Protein AF-A0A5X8YU91-F1 (afdb_monomer_lite)

Secondary structure (DSSP, 8-state):
-------S-----SEEE-TTS-EEEEEEEEEES-EEEEEGGGSTTTTTTT--TTSEEEEE--HHHHHHHGGGGTT-EEESS----BTTB--GGGEEEEE-S--EE-SSEEEEEEEE--HHHHHHHHTTS----B-----PPP----B-TTS-B-

Structure (mmCIF, N/CA/C/O backbone):
data_AF-A0A5X8YU91-F1
#
_entry.id   AF-A0A5X8YU91-F1
#
loop_
_atom_site.group_PDB
_atom_site.id
_atom_site.type_symbol
_atom_site.label_atom_id
_atom_site.label_alt_id
_atom_site.label_comp_id
_atom_site.label_asym_id
_atom_site.label_entity_id
_atom_site.label_seq_id
_atom_site.pdbx_PDB_ins_code
_atom_site.Cartn_x
_atom_site.Cartn_y
_atom_site.Cartn_z
_atom_site.occupancy
_atom_site.B_iso_or_equiv
_atom_site.auth_seq_id
_atom_site.auth_comp_id
_atom_site.auth_asym_id
_atom_site.auth_atom_id
_atom_site.pdbx_PDB_model_num
ATOM 1 N N . MET A 1 1 ? 45.567 -18.772 -15.855 1.00 42.72 1 MET A N 1
ATOM 2 C CA . MET A 1 1 ? 44.487 -19.049 -14.890 1.00 42.72 1 MET A CA 1
ATOM 3 C C . MET A 1 1 ? 44.426 -17.850 -13.964 1.00 42.72 1 MET A C 1
ATOM 5 O O . MET A 1 1 ? 45.326 -17.689 -13.155 1.00 42.72 1 MET A O 1
ATOM 9 N N . ILE A 1 2 ? 43.475 -16.944 -14.185 1.00 37.84 2 ILE A N 1
ATOM 10 C CA . ILE A 1 2 ? 43.234 -15.820 -13.277 1.00 37.84 2 ILE A CA 1
ATOM 11 C C . ILE A 1 2 ? 41.964 -16.198 -12.533 1.00 37.84 2 ILE A C 1
ATOM 13 O O . ILE A 1 2 ? 40.898 -16.294 -13.135 1.00 37.84 2 ILE A O 1
ATOM 17 N N . ILE A 1 3 ? 42.122 -16.539 -11.260 1.00 48.53 3 ILE A N 1
ATOM 18 C CA . ILE A 1 3 ? 41.004 -16.737 -10.350 1.00 48.53 3 ILE A CA 1
ATOM 19 C C . ILE A 1 3 ? 40.542 -15.329 -9.991 1.00 48.53 3 ILE A C 1
ATOM 21 O O . ILE A 1 3 ? 41.251 -14.602 -9.302 1.00 48.53 3 ILE A O 1
ATOM 25 N N . THR A 1 4 ? 39.394 -14.920 -10.522 1.00 53.62 4 THR A N 1
ATOM 26 C CA . THR A 1 4 ? 38.695 -13.738 -10.024 1.00 53.62 4 THR A CA 1
ATOM 27 C C . THR A 1 4 ? 38.096 -14.119 -8.677 1.00 53.62 4 THR A C 1
ATOM 29 O O . THR A 1 4 ? 37.183 -14.940 -8.612 1.00 53.62 4 THR A O 1
ATOM 32 N N . GLU A 1 5 ? 38.640 -13.565 -7.598 1.00 49.84 5 GLU A N 1
ATOM 33 C CA . GLU A 1 5 ? 38.029 -13.647 -6.274 1.00 49.84 5 GLU A CA 1
ATOM 34 C C . GLU A 1 5 ? 36.692 -12.886 -6.304 1.00 49.84 5 GLU A C 1
ATOM 36 O O . GLU A 1 5 ? 36.650 -11.659 -6.252 1.00 49.84 5 GLU A O 1
ATOM 41 N N . MET A 1 6 ? 35.586 -13.619 -6.448 1.00 51.50 6 MET A N 1
ATOM 42 C CA . MET A 1 6 ? 34.229 -13.108 -6.253 1.00 51.50 6 MET A CA 1
ATOM 43 C C . MET A 1 6 ? 33.908 -13.132 -4.759 1.00 51.50 6 MET A C 1
ATOM 45 O O . MET A 1 6 ? 33.548 -14.174 -4.209 1.00 51.50 6 MET A O 1
ATOM 49 N N . LEU A 1 7 ? 34.031 -11.982 -4.104 1.00 51.62 7 LEU A N 1
ATOM 50 C CA . LEU A 1 7 ? 33.567 -11.778 -2.737 1.00 51.62 7 LEU A CA 1
ATOM 51 C C . LEU A 1 7 ? 32.340 -10.849 -2.732 1.00 51.62 7 LEU A C 1
ATOM 53 O O . LEU A 1 7 ? 32.419 -9.728 -3.219 1.00 51.62 7 LEU A O 1
ATOM 57 N N . ALA A 1 8 ? 31.271 -11.350 -2.095 1.00 39.78 8 ALA A N 1
ATOM 58 C CA . ALA A 1 8 ? 30.077 -10.675 -1.550 1.00 39.78 8 ALA A CA 1
ATOM 59 C C . ALA A 1 8 ? 28.790 -10.534 -2.414 1.00 39.78 8 ALA A C 1
ATOM 61 O O . ALA A 1 8 ? 28.603 -9.579 -3.146 1.00 39.78 8 ALA A O 1
ATOM 62 N N . PHE A 1 9 ? 27.862 -11.485 -2.210 1.00 47.50 9 PHE A N 1
ATOM 63 C CA . PHE A 1 9 ? 26.425 -11.317 -1.887 1.00 47.50 9 PHE A CA 1
ATOM 64 C C . PHE A 1 9 ? 25.562 -10.216 -2.548 1.00 47.50 9 PHE A C 1
ATOM 66 O O . PHE A 1 9 ? 24.821 -9.520 -1.851 1.00 47.50 9 PHE A O 1
ATOM 73 N N . ASP A 1 10 ? 25.484 -10.156 -3.874 1.00 44.91 10 ASP A N 1
ATOM 74 C CA . ASP A 1 10 ? 24.385 -9.416 -4.502 1.00 44.91 10 ASP A CA 1
ATOM 75 C C . ASP A 1 10 ? 23.119 -10.282 -4.519 1.00 44.91 10 ASP A C 1
ATOM 77 O O . ASP A 1 10 ? 22.990 -11.238 -5.290 1.00 44.91 10 ASP A O 1
ATOM 81 N N . ARG A 1 11 ? 22.140 -9.945 -3.668 1.00 52.06 11 ARG A N 1
ATOM 82 C CA . ARG A 1 11 ? 20.743 -10.304 -3.941 1.00 52.06 11 ARG A CA 1
ATOM 83 C C . ARG A 1 11 ? 20.448 -9.738 -5.325 1.00 52.06 11 ARG A C 1
ATOM 85 O O . ARG A 1 11 ? 20.372 -8.520 -5.461 1.00 52.06 11 ARG A O 1
ATOM 92 N N . ALA A 1 12 ? 20.324 -10.605 -6.332 1.00 64.12 12 ALA A N 1
ATOM 93 C CA . ALA A 1 12 ? 19.951 -10.191 -7.677 1.00 64.12 12 ALA A CA 1
ATOM 94 C C . ALA A 1 12 ? 18.773 -9.214 -7.571 1.00 64.12 12 ALA A C 1
ATOM 96 O O . ALA A 1 12 ? 17.767 -9.517 -6.918 1.00 64.12 12 ALA A O 1
ATOM 97 N N . SER A 1 13 ? 18.953 -8.007 -8.112 1.00 78.31 13 SER A N 1
ATOM 98 C CA . SER A 1 13 ? 17.917 -6.983 -8.065 1.00 78.31 13 SER A CA 1
ATOM 99 C C . SER A 1 13 ? 16.647 -7.564 -8.676 1.00 78.31 13 SER A C 1
ATOM 101 O O . SER A 1 13 ? 16.658 -8.041 -9.806 1.00 78.31 13 SER A O 1
ATOM 103 N N . VAL A 1 14 ? 15.538 -7.490 -7.944 1.00 91.38 14 VAL A N 1
ATOM 104 C CA . VAL A 1 14 ? 14.206 -7.863 -8.450 1.00 91.38 14 VAL A CA 1
ATOM 105 C C . VAL A 1 14 ? 13.634 -6.794 -9.395 1.00 91.38 14 VAL A C 1
ATOM 107 O O . VAL A 1 14 ? 12.440 -6.791 -9.690 1.00 91.38 14 VAL A O 1
ATOM 110 N N . ARG A 1 15 ? 14.471 -5.837 -9.821 1.00 94.31 15 ARG A N 1
ATOM 111 C CA . ARG A 1 15 ? 14.122 -4.704 -10.677 1.00 94.31 15 ARG A CA 1
ATOM 112 C C . ARG A 1 15 ? 14.776 -4.864 -12.048 1.00 94.31 15 ARG A C 1
ATOM 114 O O . ARG A 1 15 ? 15.973 -5.128 -12.127 1.00 94.31 15 ARG A O 1
ATOM 121 N N . HIS A 1 16 ? 14.014 -4.653 -13.114 1.00 95.00 16 HIS A N 1
ATOM 122 C CA . HIS A 1 16 ? 14.513 -4.629 -14.491 1.00 95.00 16 HIS A CA 1
ATOM 123 C C . HIS A 1 16 ? 13.724 -3.628 -15.338 1.00 95.00 16 HIS A C 1
ATOM 125 O O . HIS A 1 16 ? 12.618 -3.250 -14.972 1.00 95.00 16 HIS A O 1
ATOM 131 N N . PHE A 1 17 ? 14.260 -3.213 -16.482 1.00 96.88 17 PHE A N 1
ATOM 132 C CA . PHE A 1 17 ? 13.528 -2.375 -17.432 1.00 96.88 17 PHE A CA 1
ATOM 133 C C . PHE A 1 17 ? 12.870 -3.224 -18.519 1.00 96.88 17 PHE A C 1
ATOM 135 O O . PHE A 1 17 ? 13.482 -4.161 -19.039 1.00 96.88 17 PHE A O 1
ATOM 142 N N . ASP A 1 18 ? 11.631 -2.894 -18.882 1.00 96.12 18 ASP A N 1
ATOM 143 C CA . ASP A 1 18 ? 10.995 -3.477 -20.062 1.00 96.12 18 ASP A CA 1
ATOM 144 C C . ASP A 1 18 ? 11.532 -2.859 -21.370 1.00 96.12 18 ASP A C 1
ATOM 146 O O . ASP A 1 18 ? 12.347 -1.934 -21.376 1.00 96.12 18 ASP A O 1
ATOM 150 N N . LYS A 1 19 ? 11.064 -3.366 -22.519 1.00 96.56 19 LYS A N 1
ATOM 151 C CA . LYS A 1 19 ? 11.538 -2.935 -23.849 1.00 96.56 19 LYS A CA 1
ATOM 152 C C . LYS A 1 19 ? 11.272 -1.459 -24.172 1.00 96.56 19 LYS A C 1
ATOM 154 O O . LYS A 1 19 ? 11.804 -0.970 -25.165 1.00 96.56 19 LYS A O 1
ATOM 159 N N . VAL A 1 20 ? 10.432 -0.776 -23.395 1.00 95.19 20 VAL A N 1
ATOM 160 C CA . VAL A 1 20 ? 10.083 0.638 -23.589 1.00 95.19 20 VAL A CA 1
ATOM 161 C C . VAL A 1 20 ? 10.549 1.517 -22.424 1.00 95.19 20 VAL A C 1
ATOM 163 O O . VAL A 1 20 ? 10.165 2.681 -22.356 1.00 95.19 20 VAL A O 1
ATOM 166 N N . GLY A 1 21 ? 11.402 0.988 -21.539 1.00 95.44 21 GLY A N 1
ATOM 167 C CA . GLY A 1 21 ? 12.065 1.751 -20.482 1.00 95.44 21 GLY A CA 1
ATOM 168 C C . GLY A 1 21 ? 11.251 1.926 -19.201 1.00 95.44 21 GLY A C 1
ATOM 169 O O . GLY A 1 21 ? 11.617 2.751 -18.371 1.00 95.44 21 GLY A O 1
ATOM 170 N N . ARG A 1 22 ? 10.167 1.166 -18.997 1.00 97.56 22 ARG A N 1
ATOM 171 C CA . ARG A 1 22 ? 9.443 1.181 -17.714 1.00 97.56 22 ARG A CA 1
ATOM 172 C C . ARG A 1 22 ? 10.152 0.274 -16.723 1.00 97.56 22 ARG A C 1
ATOM 174 O O . ARG A 1 22 ? 10.554 -0.834 -17.082 1.00 97.56 22 ARG A O 1
ATOM 181 N N . LEU A 1 23 ? 10.258 0.717 -15.476 1.00 97.50 23 LEU A N 1
ATOM 182 C CA . LEU A 1 23 ? 10.836 -0.089 -14.409 1.00 97.50 23 LEU A CA 1
ATOM 183 C C . LEU A 1 23 ? 9.816 -1.135 -13.954 1.00 97.50 23 LEU A C 1
ATOM 185 O O . LEU A 1 23 ? 8.710 -0.807 -13.533 1.00 97.50 23 LEU A O 1
ATOM 189 N N . GLN A 1 24 ? 10.203 -2.396 -14.026 1.00 97.62 24 GLN A N 1
ATOM 190 C CA . GLN A 1 24 ? 9.460 -3.549 -13.552 1.00 97.62 24 GLN A CA 1
ATOM 191 C C . GLN A 1 24 ? 10.088 -4.035 -12.254 1.00 97.62 24 GLN A C 1
ATOM 193 O O . GLN A 1 24 ? 11.286 -4.306 -12.201 1.00 97.62 24 GLN A O 1
ATOM 198 N N . ILE A 1 25 ? 9.278 -4.148 -11.209 1.00 95.75 25 ILE A N 1
ATOM 199 C CA . ILE A 1 25 ? 9.673 -4.643 -9.894 1.00 95.75 25 ILE A CA 1
ATOM 200 C C . ILE A 1 25 ? 8.884 -5.926 -9.660 1.00 95.75 25 ILE A C 1
ATOM 202 O O . ILE A 1 25 ? 7.661 -5.888 -9.562 1.00 95.75 25 ILE A O 1
ATOM 206 N N . GLU A 1 26 ? 9.569 -7.063 -9.582 1.00 95.94 2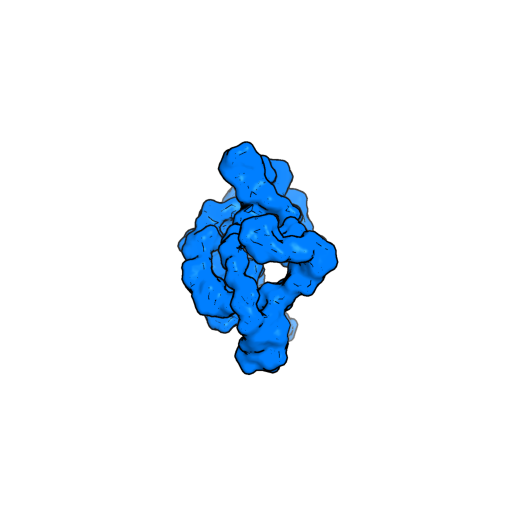6 GLU A N 1
ATOM 207 C CA . GLU A 1 26 ? 8.921 -8.374 -9.441 1.00 95.94 26 GLU A CA 1
ATOM 208 C C . GLU A 1 26 ? 8.206 -8.519 -8.091 1.00 95.94 26 GLU A C 1
ATOM 210 O O . GLU A 1 26 ? 7.138 -9.123 -8.005 1.00 95.94 26 GLU A O 1
ATOM 215 N N . ARG A 1 27 ? 8.791 -7.949 -7.030 1.00 94.38 27 ARG A N 1
ATOM 216 C CA . ARG A 1 27 ? 8.287 -8.080 -5.662 1.00 94.38 27 ARG A CA 1
ATOM 217 C C . ARG A 1 27 ? 8.715 -6.901 -4.794 1.00 94.38 27 ARG A C 1
ATOM 219 O O . ARG A 1 27 ? 9.909 -6.654 -4.628 1.00 94.38 27 ARG A O 1
ATOM 226 N N . SER A 1 28 ? 7.746 -6.215 -4.200 1.00 93.62 28 SER A N 1
ATOM 227 C CA . SER A 1 28 ? 7.946 -5.142 -3.226 1.00 93.62 28 SER A CA 1
ATOM 228 C C . SER A 1 28 ? 7.093 -5.377 -1.986 1.00 93.62 28 SER A C 1
ATOM 2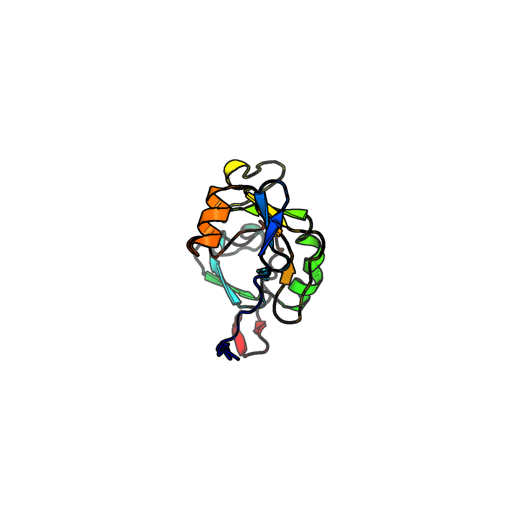30 O O . SER A 1 28 ? 5.968 -5.863 -2.090 1.00 93.62 28 SER A O 1
ATOM 232 N N . ASN A 1 29 ? 7.609 -4.983 -0.824 1.00 94.31 29 ASN A N 1
ATOM 233 C CA . ASN A 1 29 ? 6.852 -4.980 0.424 1.00 94.31 29 ASN A CA 1
ATOM 234 C C . ASN A 1 29 ? 5.925 -3.761 0.427 1.00 94.31 29 ASN A C 1
ATOM 236 O O . ASN A 1 29 ? 6.403 -2.635 0.320 1.00 94.31 29 ASN A O 1
ATOM 240 N N . LEU A 1 30 ? 4.617 -3.982 0.538 1.00 92.38 30 LEU A N 1
ATOM 241 C CA . LEU A 1 30 ? 3.614 -2.912 0.550 1.00 92.38 30 LEU A CA 1
ATOM 242 C C . LEU A 1 30 ? 3.143 -2.588 1.965 1.00 92.38 30 LEU A C 1
ATOM 244 O O . LEU A 1 30 ? 2.932 -1.430 2.310 1.00 92.38 30 LEU A O 1
ATOM 248 N N . SER A 1 31 ? 2.956 -3.619 2.786 1.00 93.50 31 SER A N 1
ATOM 249 C CA . SER A 1 31 ? 2.478 -3.470 4.156 1.00 93.50 31 SER A CA 1
ATOM 250 C C . SER A 1 31 ? 2.930 -4.642 5.021 1.00 93.50 31 SER A C 1
ATOM 252 O O . SER A 1 31 ? 3.398 -5.657 4.508 1.00 93.50 31 SER A O 1
ATOM 254 N N . LYS A 1 32 ? 2.800 -4.498 6.337 1.00 94.88 32 LYS A N 1
ATOM 255 C CA . LYS A 1 32 ? 3.073 -5.535 7.337 1.00 94.88 32 LYS A CA 1
ATOM 256 C C . LYS A 1 32 ? 2.185 -5.336 8.557 1.00 94.88 32 LYS A C 1
ATOM 258 O O . LYS A 1 32 ? 1.591 -4.263 8.712 1.00 94.88 32 LYS A O 1
ATOM 263 N N . ALA A 1 33 ? 2.139 -6.349 9.414 1.00 95.75 33 ALA A N 1
ATOM 264 C CA . ALA A 1 33 ? 1.535 -6.209 10.725 1.00 95.75 33 ALA A CA 1
ATOM 265 C C . ALA A 1 33 ? 2.400 -5.304 11.605 1.00 95.75 33 ALA A C 1
ATOM 267 O O . ALA A 1 33 ? 3.609 -5.514 11.732 1.00 95.75 33 ALA A O 1
ATOM 268 N N . ASN A 1 34 ? 1.784 -4.266 12.156 1.00 95.69 34 ASN A N 1
ATOM 269 C CA . ASN A 1 34 ? 2.368 -3.354 13.129 1.00 95.69 34 ASN A CA 1
ATOM 270 C C . ASN A 1 34 ? 1.271 -2.485 13.748 1.00 95.69 34 ASN A C 1
ATOM 272 O O . ASN A 1 34 ? 0.178 -2.362 13.188 1.00 95.69 34 ASN A O 1
ATOM 276 N N . VAL A 1 35 ? 1.588 -1.865 14.879 1.00 96.62 35 VAL A N 1
ATOM 277 C CA . VAL A 1 35 ? 0.785 -0.788 15.453 1.00 96.62 35 VAL A CA 1
ATOM 278 C C . VAL A 1 35 ? 1.226 0.540 14.834 1.00 96.62 35 VAL A C 1
ATOM 280 O O . VAL A 1 35 ? 2.420 0.814 14.677 1.00 96.62 35 VAL A O 1
ATOM 283 N N . CYS A 1 36 ? 0.256 1.349 14.417 1.00 95.12 36 CYS A N 1
ATOM 284 C CA . CYS A 1 36 ? 0.476 2.693 13.897 1.00 95.12 36 CYS A CA 1
ATOM 285 C C . CYS A 1 36 ? -0.434 3.688 14.617 1.00 95.12 36 CYS A C 1
ATOM 287 O O . CYS A 1 36 ? -1.629 3.442 14.775 1.00 95.12 36 CYS A O 1
ATOM 289 N N . GLY A 1 37 ? 0.130 4.833 14.996 1.00 96.25 37 GLY A N 1
ATOM 290 C CA . GLY A 1 37 ? -0.628 5.937 15.571 1.00 96.25 37 GLY A CA 1
ATOM 291 C C . GLY A 1 37 ? -1.325 6.765 14.493 1.00 96.25 37 GLY A C 1
ATOM 292 O O . GLY A 1 37 ? -0.686 7.156 13.518 1.00 96.25 37 GLY A O 1
ATOM 293 N N . TYR A 1 38 ? -2.600 7.071 14.710 1.00 96.06 38 TYR A N 1
ATOM 294 C CA . TYR A 1 38 ? -3.399 7.979 13.886 1.00 96.06 38 TYR A CA 1
ATOM 295 C C . TYR A 1 38 ? -4.171 8.939 14.781 1.00 96.06 38 TYR A C 1
ATOM 297 O O . TYR A 1 38 ? -4.744 8.529 15.794 1.00 96.06 38 TYR A O 1
ATOM 305 N N . PHE A 1 39 ? -4.208 10.221 14.435 1.00 97.50 39 PHE A N 1
ATOM 306 C CA . PHE A 1 39 ? -5.143 11.135 15.073 1.00 97.50 39 PHE A CA 1
ATOM 307 C C . PHE A 1 39 ? -6.574 10.747 14.714 1.00 97.50 39 PHE A C 1
ATOM 309 O O . PHE A 1 39 ? -6.835 10.257 13.616 1.00 97.50 39 PHE A O 1
ATOM 316 N N . GLY A 1 40 ? -7.525 11.001 15.615 1.00 97.38 40 GLY A N 1
ATOM 317 C CA . GLY A 1 40 ? -8.927 10.663 15.372 1.00 97.38 40 GLY A CA 1
ATOM 318 C C . GLY A 1 40 ? -9.445 11.218 14.045 1.00 97.38 40 GLY A C 1
ATOM 319 O O . GLY A 1 40 ? -10.154 10.513 13.344 1.00 97.38 40 GLY A O 1
ATOM 320 N N . HIS A 1 41 ? -9.020 12.418 13.631 1.00 96.00 41 HIS A N 1
ATOM 321 C CA . HIS A 1 41 ? -9.429 13.006 12.348 1.00 96.00 41 HIS A CA 1
ATOM 322 C C . HIS A 1 41 ? -8.873 12.296 11.098 1.00 96.00 41 HIS A C 1
ATOM 324 O O . HIS A 1 41 ? -9.358 12.549 9.997 1.00 96.00 41 HIS A O 1
ATOM 330 N N . GLU A 1 42 ? -7.856 11.445 11.243 1.00 93.25 42 GLU A N 1
ATOM 331 C CA . GLU A 1 42 ? -7.240 10.684 10.149 1.00 93.25 42 GLU A CA 1
ATOM 332 C C . GLU A 1 42 ? -7.926 9.326 9.928 1.00 93.25 42 GLU A C 1
ATOM 334 O O . GLU A 1 42 ? -7.754 8.710 8.874 1.00 93.25 42 GLU A O 1
ATOM 339 N N . ILE A 1 43 ? -8.706 8.848 10.904 1.00 95.25 43 ILE A N 1
ATOM 340 C CA . ILE A 1 43 ? -9.317 7.517 10.877 1.00 95.25 43 ILE A CA 1
ATOM 341 C C . ILE A 1 43 ? -10.596 7.532 10.014 1.00 95.25 43 ILE A C 1
ATOM 343 O O . ILE A 1 43 ? -11.487 8.359 10.232 1.00 95.25 43 ILE A O 1
ATOM 347 N N . PRO A 1 44 ? -10.751 6.611 9.042 1.00 93.31 44 PRO A N 1
ATOM 348 C CA . PRO A 1 44 ? -11.972 6.481 8.255 1.00 93.31 44 PRO A CA 1
ATOM 349 C C . PRO A 1 44 ? -13.209 6.306 9.141 1.00 93.31 44 PRO A C 1
ATOM 351 O O . PRO A 1 44 ? -13.260 5.425 9.994 1.00 93.31 44 PRO A O 1
ATOM 354 N N . GLY A 1 45 ? -14.227 7.142 8.921 1.00 95.56 45 GLY A N 1
ATOM 355 C CA . GLY A 1 45 ? -15.470 7.094 9.696 1.00 95.56 45 GLY A CA 1
ATOM 356 C C . GLY A 1 45 ? -15.378 7.694 11.105 1.00 95.56 45 GLY A C 1
ATOM 357 O O . GLY A 1 45 ? -16.296 7.482 11.891 1.00 95.56 45 GLY A O 1
ATOM 358 N N . ALA A 1 46 ? -14.325 8.458 11.422 1.00 96.38 46 ALA A N 1
ATOM 359 C CA . ALA A 1 46 ? -14.080 9.045 12.744 1.00 96.38 46 ALA A CA 1
ATOM 360 C C . ALA A 1 46 ? -15.290 9.719 13.406 1.00 96.38 46 ALA A C 1
ATOM 362 O O . ALA A 1 46 ? -15.535 9.505 14.590 1.00 96.38 46 ALA A O 1
ATOM 363 N N . GLU A 1 47 ? -16.060 10.509 12.650 1.00 96.00 47 GLU A N 1
ATOM 364 C CA . GLU A 1 47 ? -17.255 11.190 13.164 1.00 96.00 47 GLU A CA 1
ATOM 365 C C . GLU A 1 47 ? -18.325 10.188 13.617 1.00 96.00 47 GLU A C 1
ATOM 367 O O . GLU A 1 47 ? -18.829 10.278 14.734 1.00 96.00 47 GLU A O 1
ATOM 372 N N . ALA A 1 48 ? -18.623 9.185 12.785 1.00 97.19 48 ALA A N 1
ATOM 373 C CA . ALA A 1 48 ? -19.594 8.139 13.104 1.00 97.19 48 ALA A CA 1
ATOM 374 C C . ALA A 1 48 ? -19.131 7.245 14.268 1.00 97.19 48 ALA A C 1
ATOM 376 O O . ALA A 1 48 ? -19.955 6.733 15.023 1.00 97.19 48 ALA A O 1
ATOM 377 N N . LEU A 1 49 ? -17.816 7.082 14.421 1.00 96.62 49 LEU A N 1
ATOM 378 C CA . LEU A 1 49 ? -17.177 6.364 15.524 1.00 96.62 49 LEU A CA 1
ATOM 379 C C . LEU A 1 49 ? -17.059 7.208 16.808 1.00 96.62 49 LEU A C 1
ATOM 381 O O . LEU A 1 49 ? -16.666 6.678 17.846 1.00 96.62 49 LEU A O 1
ATOM 385 N N . GLY A 1 50 ? -17.384 8.506 16.763 1.00 97.56 50 GLY A N 1
ATOM 386 C CA . GLY A 1 50 ? -17.283 9.413 17.909 1.00 97.56 50 GLY A CA 1
ATOM 387 C C . GLY A 1 50 ? -15.847 9.639 18.395 1.00 97.56 50 GLY A C 1
ATOM 388 O O . GLY A 1 50 ? -15.629 9.814 19.595 1.00 97.56 50 GLY A O 1
ATOM 389 N N . LEU A 1 51 ? -14.861 9.589 17.493 1.00 97.75 51 LEU A N 1
ATOM 390 C CA . LEU A 1 51 ? -13.451 9.751 17.850 1.00 97.75 51 LEU A CA 1
ATOM 391 C C . LEU A 1 51 ? -13.115 11.215 18.141 1.00 97.75 51 LEU A C 1
ATOM 393 O O . LEU A 1 51 ? -13.576 12.122 17.450 1.00 97.75 51 LEU A O 1
ATOM 397 N N . ASP A 1 52 ? -12.260 11.442 19.137 1.00 98.00 52 ASP A N 1
ATOM 398 C CA . ASP A 1 52 ? -11.699 12.763 19.408 1.00 98.00 52 ASP A CA 1
ATOM 399 C C . ASP A 1 52 ? -10.694 13.113 18.295 1.00 98.00 52 ASP A C 1
ATOM 401 O O . ASP A 1 52 ? -9.681 12.419 18.156 1.00 98.00 52 ASP A O 1
ATOM 405 N N . PRO A 1 53 ? -10.922 14.192 17.520 1.00 97.69 53 PRO A N 1
ATOM 406 C CA . PRO A 1 53 ? -10.060 14.575 16.408 1.00 97.69 53 PRO A CA 1
ATOM 407 C C . PRO A 1 53 ? -8.587 14.774 16.776 1.00 97.69 53 PRO A C 1
ATOM 409 O O . PRO A 1 53 ? -7.730 14.598 15.913 1.00 97.69 53 PRO A O 1
ATOM 412 N N . GLN A 1 54 ? -8.279 15.171 18.013 1.00 98.06 54 GLN A N 1
ATOM 413 C CA . GLN A 1 54 ? -6.916 15.488 18.457 1.00 98.06 54 GLN A CA 1
ATOM 414 C C . GLN A 1 54 ? -6.268 14.356 19.256 1.00 98.06 54 GLN A C 1
ATOM 416 O O . GLN A 1 54 ? -5.075 14.414 19.558 1.00 98.06 54 GLN A O 1
ATOM 421 N N . LYS A 1 55 ? -7.028 13.313 19.595 1.00 98.00 55 LYS A N 1
ATOM 422 C CA . LYS A 1 55 ? -6.490 12.145 20.282 1.00 98.00 55 LYS A CA 1
ATOM 423 C C . LYS A 1 55 ? -5.740 11.257 19.295 1.00 98.00 55 LYS A C 1
ATOM 425 O O . LYS A 1 55 ? -6.236 10.976 18.208 1.00 98.00 55 LYS A O 1
ATOM 430 N N . LEU A 1 56 ? -4.562 10.792 19.707 1.00 97.56 56 LEU A N 1
ATOM 431 C CA . LEU A 1 56 ? -3.815 9.751 19.009 1.00 97.56 56 LEU A CA 1
ATOM 432 C C . LEU A 1 56 ? -4.369 8.376 19.412 1.00 97.56 56 LEU A C 1
ATOM 434 O O . LEU A 1 56 ? -4.414 8.045 20.599 1.00 97.56 56 LEU A O 1
ATOM 438 N N . TYR A 1 57 ? -4.784 7.591 18.426 1.00 97.62 57 TYR A N 1
ATOM 439 C CA . TYR A 1 57 ? -5.251 6.216 18.564 1.00 97.62 57 TYR A CA 1
ATOM 440 C C . TYR A 1 57 ? -4.212 5.275 17.967 1.00 97.62 57 TYR A C 1
ATOM 442 O O . TYR A 1 57 ? -3.653 5.561 16.910 1.00 97.62 57 TYR A O 1
ATOM 450 N N . GLN A 1 58 ? -3.958 4.160 18.643 1.00 97.62 58 GLN A N 1
ATOM 451 C CA . GLN A 1 58 ? -3.067 3.119 18.154 1.00 97.62 58 GLN A CA 1
ATOM 452 C C . GLN A 1 58 ? -3.910 2.100 17.394 1.00 97.62 58 GLN A C 1
ATOM 454 O O . GLN A 1 58 ? -4.824 1.517 17.954 1.00 97.62 58 GLN A O 1
ATOM 459 N N . LEU A 1 59 ? -3.656 1.925 16.100 1.00 97.06 59 LEU A N 1
ATOM 460 C CA . LEU A 1 59 ? -4.371 0.946 15.289 1.00 97.06 59 LEU A CA 1
ATOM 461 C C . LEU A 1 59 ? -3.427 -0.183 14.916 1.00 97.06 59 LEU A C 1
ATOM 463 O O . LEU A 1 59 ? -2.364 0.047 14.331 1.00 97.06 59 LEU A O 1
ATOM 467 N N . TYR A 1 60 ? -3.835 -1.407 15.232 1.00 97.19 60 TYR A N 1
ATOM 468 C CA . TYR A 1 60 ? -3.114 -2.595 14.820 1.00 97.19 60 TYR A CA 1
ATOM 469 C C . TYR A 1 60 ? -3.563 -3.043 13.437 1.00 97.19 60 TYR A C 1
ATOM 471 O O . TYR A 1 6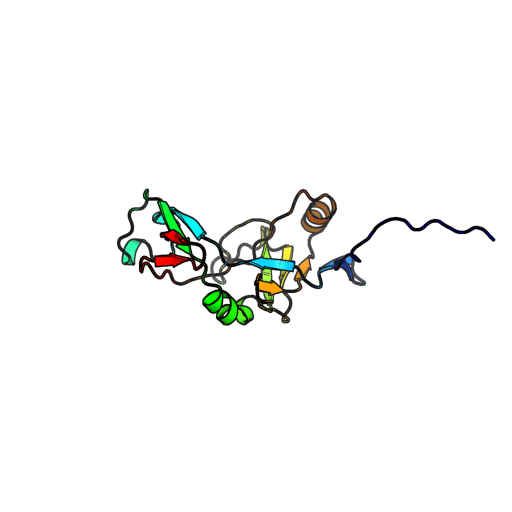0 ? -4.745 -3.280 13.182 1.00 97.19 60 TYR A O 1
ATOM 479 N N . ARG A 1 61 ? -2.599 -3.186 12.529 1.00 95.44 61 ARG A N 1
ATOM 480 C CA . ARG A 1 61 ? -2.845 -3.830 11.244 1.00 95.44 61 ARG A CA 1
ATOM 481 C C . ARG A 1 61 ? -2.708 -5.339 11.410 1.00 95.44 61 ARG A C 1
ATOM 483 O O . ARG A 1 61 ? -1.605 -5.870 11.308 1.00 95.44 61 ARG A O 1
ATOM 490 N N . ASP A 1 62 ? -3.824 -6.007 11.670 1.00 95.56 62 ASP A N 1
ATOM 491 C CA . ASP A 1 62 ? -3.843 -7.448 11.913 1.00 95.56 62 ASP A CA 1
ATOM 492 C C . ASP A 1 62 ? -3.314 -8.247 10.692 1.00 95.56 62 ASP A C 1
ATOM 494 O O . ASP A 1 62 ? -3.702 -7.965 9.547 1.00 95.56 62 ASP A O 1
ATOM 498 N N . PRO A 1 63 ? -2.408 -9.228 10.887 1.00 96.06 63 PRO A N 1
ATOM 499 C CA . PRO A 1 63 ? -1.873 -10.054 9.804 1.00 96.06 63 PRO A CA 1
ATOM 500 C C . PRO A 1 63 ? -2.937 -10.882 9.066 1.00 96.06 63 PRO A C 1
ATOM 502 O O . PRO A 1 63 ? -2.789 -11.122 7.864 1.00 96.06 63 PRO A O 1
ATOM 505 N N . ASP A 1 64 ? -4.011 -11.305 9.731 1.00 96.19 64 ASP A N 1
ATOM 506 C CA . ASP A 1 64 ? -5.104 -12.039 9.093 1.00 96.19 64 ASP A CA 1
ATOM 507 C C . ASP A 1 64 ? -5.966 -11.117 8.226 1.00 96.19 64 ASP A C 1
ATOM 509 O O . ASP A 1 64 ? -6.399 -11.519 7.142 1.00 96.19 64 ASP A O 1
ATOM 513 N N . GLU A 1 65 ? -6.146 -9.857 8.625 1.00 96.06 65 GLU A N 1
ATOM 514 C CA . GLU A 1 65 ? -6.790 -8.853 7.771 1.00 96.06 65 GLU A CA 1
ATOM 515 C C . GLU A 1 65 ? -5.911 -8.484 6.570 1.00 96.06 65 GLU A C 1
ATOM 517 O O . GLU A 1 65 ? -6.408 -8.383 5.447 1.00 96.06 65 GLU A O 1
ATOM 522 N N . LEU A 1 66 ? -4.586 -8.402 6.746 1.00 96.00 66 LEU A N 1
ATOM 523 C CA . LEU A 1 66 ? -3.649 -8.256 5.625 1.00 96.00 66 LEU A CA 1
ATOM 524 C C . LEU A 1 66 ? -3.754 -9.413 4.631 1.00 96.00 66 LEU A C 1
ATOM 526 O O . LEU A 1 66 ? -3.785 -9.189 3.420 1.00 96.00 66 LEU A O 1
ATOM 530 N N . ARG A 1 67 ? -3.851 -10.648 5.128 1.00 97.12 67 ARG A N 1
ATOM 531 C CA . ARG A 1 67 ? -4.029 -11.841 4.296 1.00 97.12 67 ARG A CA 1
ATOM 532 C C . ARG A 1 67 ? -5.325 -11.797 3.493 1.00 97.12 67 ARG A C 1
ATOM 534 O O . ARG A 1 67 ? -5.312 -12.134 2.310 1.00 97.12 67 ARG A O 1
ATOM 541 N N . LYS A 1 68 ? -6.430 -11.368 4.107 1.00 97.06 68 LYS A N 1
ATOM 542 C CA . LYS A 1 68 ? -7.722 -11.193 3.420 1.00 97.06 68 LYS A CA 1
ATOM 543 C C . LYS A 1 68 ? -7.662 -10.069 2.382 1.00 97.06 68 LYS A C 1
ATOM 545 O O . LYS A 1 68 ? -8.260 -10.187 1.313 1.00 97.06 68 LYS A O 1
ATOM 550 N N . ALA A 1 69 ? -6.907 -9.010 2.667 1.00 95.69 69 ALA A N 1
ATOM 551 C CA . ALA A 1 69 ? -6.794 -7.835 1.812 1.00 95.69 69 ALA A CA 1
ATOM 552 C C . ALA A 1 69 ? -5.908 -8.034 0.571 1.00 95.69 69 ALA A C 1
ATOM 554 O O . ALA A 1 69 ? -5.988 -7.221 -0.337 1.00 95.69 69 ALA A O 1
ATOM 555 N N . VAL A 1 70 ? -5.100 -9.096 0.471 1.00 96.38 70 VAL A N 1
ATOM 556 C CA . VAL A 1 70 ? -4.133 -9.311 -0.631 1.00 96.38 70 VAL A CA 1
ATOM 557 C C . VAL A 1 70 ? -4.691 -8.976 -2.021 1.00 96.38 70 VAL A C 1
ATOM 559 O O . VAL A 1 70 ? -4.069 -8.241 -2.786 1.00 96.38 70 VAL A O 1
ATOM 562 N N . SER A 1 71 ? -5.884 -9.478 -2.345 1.00 96.38 71 SER A N 1
ATOM 563 C CA . SER A 1 71 ? -6.487 -9.280 -3.669 1.00 96.38 71 SER A CA 1
ATOM 564 C C . SER A 1 71 ? -6.855 -7.823 -3.979 1.00 96.38 71 SER A C 1
ATOM 566 O O . SER A 1 71 ? -6.910 -7.456 -5.152 1.00 96.38 71 SER A O 1
ATOM 568 N N . THR A 1 72 ? -7.058 -6.980 -2.962 1.00 95.12 72 THR A N 1
ATOM 569 C CA . THR A 1 72 ? -7.398 -5.557 -3.129 1.00 95.12 72 THR A CA 1
ATOM 570 C C . THR A 1 72 ? -6.191 -4.715 -3.536 1.00 95.12 72 THR A C 1
ATOM 572 O O . THR A 1 72 ? -6.365 -3.623 -4.067 1.00 95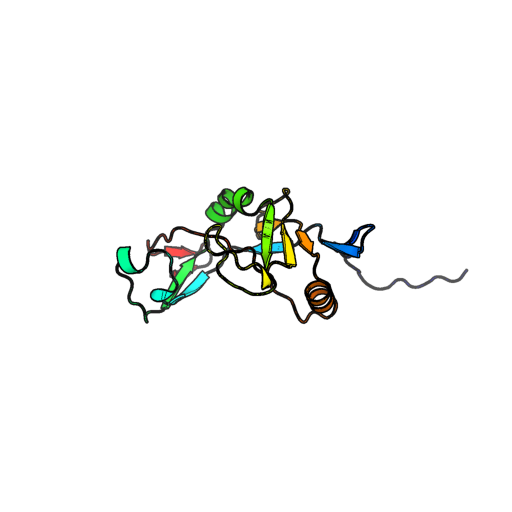.12 72 THR A O 1
ATOM 575 N N . PHE A 1 73 ? -4.974 -5.243 -3.360 1.00 95.44 73 PHE A N 1
ATOM 576 C CA . PHE A 1 73 ? -3.731 -4.602 -3.786 1.00 95.44 73 PHE A CA 1
ATOM 577 C C . PHE A 1 73 ? -3.367 -4.887 -5.246 1.00 95.44 73 PHE A C 1
ATOM 579 O O . PHE A 1 73 ? -2.317 -4.435 -5.701 1.00 95.44 73 PHE A O 1
ATOM 586 N N . ASN A 1 74 ? -4.193 -5.625 -5.989 1.00 96.31 74 ASN A N 1
ATOM 587 C CA . ASN A 1 74 ? -3.919 -5.987 -7.376 1.00 96.31 74 ASN A CA 1
ATOM 588 C C . ASN A 1 74 ? -4.454 -4.948 -8.366 1.00 96.31 74 ASN A C 1
ATOM 590 O O . ASN A 1 74 ? -5.614 -4.550 -8.284 1.00 96.31 74 ASN A O 1
ATOM 594 N N . ASN A 1 75 ? -3.642 -4.600 -9.369 1.00 95.69 75 ASN A N 1
ATOM 595 C CA . ASN A 1 75 ? -4.008 -3.692 -10.465 1.00 95.69 75 ASN A CA 1
ATOM 596 C C . ASN A 1 75 ? -4.492 -2.305 -10.005 1.00 95.69 75 ASN A C 1
ATOM 598 O O . ASN A 1 75 ? -5.373 -1.708 -10.630 1.00 95.69 75 ASN A O 1
ATOM 602 N N . ILE A 1 76 ? -3.929 -1.790 -8.912 1.00 94.12 76 ILE A N 1
ATOM 603 C CA . ILE A 1 76 ? -4.247 -0.453 -8.404 1.00 94.12 76 ILE A CA 1
ATOM 604 C C . ILE A 1 76 ? -3.146 0.546 -8.770 1.00 94.12 76 ILE A C 1
ATOM 606 O O . ILE A 1 76 ? -2.014 0.141 -9.066 1.00 94.12 76 ILE A O 1
ATOM 610 N N . PRO A 1 77 ? -3.458 1.853 -8.815 1.00 94.69 77 PRO A N 1
ATOM 611 C CA . PRO A 1 77 ? -2.460 2.874 -9.077 1.00 94.69 77 PRO A CA 1
ATOM 612 C C . PRO A 1 77 ? -1.363 2.892 -8.016 1.00 94.69 77 PRO A C 1
ATOM 614 O O . PRO A 1 77 ? -1.597 2.676 -6.830 1.00 94.69 77 PRO A O 1
ATOM 617 N N . VAL A 1 78 ? -0.157 3.201 -8.470 1.00 95.38 78 VAL A N 1
ATOM 618 C CA . VAL A 1 78 ? 1.019 3.402 -7.631 1.00 95.38 78 VAL A CA 1
ATOM 619 C C . VAL A 1 78 ? 1.357 4.886 -7.659 1.00 95.38 78 VAL A C 1
ATOM 621 O O . VAL A 1 78 ? 1.496 5.464 -8.740 1.00 95.38 78 VAL A O 1
ATOM 624 N N . LEU A 1 79 ? 1.446 5.514 -6.487 1.00 95.00 79 LEU A N 1
ATOM 625 C CA . LEU A 1 79 ? 1.608 6.955 -6.339 1.00 95.00 79 LEU A CA 1
ATOM 626 C C . LEU A 1 79 ? 2.975 7.330 -5.761 1.00 95.00 79 LEU A C 1
ATOM 628 O O . LEU A 1 79 ? 3.389 6.787 -4.737 1.00 95.00 79 LEU A O 1
ATOM 632 N N . CYS A 1 80 ? 3.624 8.343 -6.340 1.00 92.50 80 CYS A N 1
ATOM 633 C CA . CYS A 1 80 ? 4.884 8.898 -5.822 1.00 92.50 80 CYS A CA 1
ATOM 634 C C . CYS A 1 80 ? 4.708 9.735 -4.542 1.00 92.50 80 CYS A C 1
ATOM 636 O O . CYS A 1 80 ? 5.684 10.104 -3.893 1.00 92.50 80 CYS A O 1
ATOM 638 N N . ARG A 1 81 ? 3.463 10.045 -4.160 1.00 88.94 81 ARG A N 1
ATOM 639 C CA . ARG A 1 81 ? 3.121 10.708 -2.897 1.00 88.94 81 ARG A CA 1
ATOM 640 C C . ARG A 1 81 ? 1.945 10.019 -2.230 1.00 88.94 81 ARG A C 1
ATOM 642 O O . ARG A 1 81 ? 1.024 9.558 -2.899 1.00 88.94 81 ARG A O 1
ATOM 649 N N . HIS A 1 82 ? 1.936 10.022 -0.901 1.00 86.75 82 HIS A N 1
ATOM 650 C CA . HIS A 1 82 ? 0.804 9.528 -0.130 1.00 86.75 82 HIS A CA 1
ATOM 651 C C . HIS A 1 82 ? -0.364 10.522 -0.221 1.00 86.75 82 HIS A C 1
ATOM 653 O O . HIS A 1 82 ? -0.428 11.508 0.516 1.00 86.75 82 HIS A O 1
ATOM 659 N N . LYS A 1 83 ? -1.270 10.290 -1.174 1.00 87.12 83 LYS A N 1
ATOM 660 C CA . LYS A 1 83 ? -2.492 11.071 -1.372 1.00 87.12 83 LYS A CA 1
ATOM 661 C C . LYS A 1 83 ? -3.699 10.145 -1.518 1.00 87.12 83 LYS A C 1
ATOM 663 O O . LYS A 1 83 ? -3.558 9.059 -2.086 1.00 87.12 83 LYS A O 1
ATOM 668 N N . PRO A 1 84 ? -4.881 10.566 -1.040 1.00 85.75 84 PRO A N 1
ATOM 669 C CA . PRO A 1 84 ? -6.115 9.870 -1.370 1.00 85.75 84 PRO A CA 1
ATOM 670 C C . PRO A 1 84 ? -6.302 9.823 -2.890 1.00 85.75 84 PRO A C 1
ATOM 672 O O . PRO A 1 84 ? -6.081 10.827 -3.566 1.00 85.75 84 PRO A O 1
ATOM 675 N N . ASP A 1 85 ? -6.690 8.664 -3.418 1.00 89.06 85 ASP A N 1
ATOM 676 C CA . ASP A 1 85 ? -6.910 8.455 -4.849 1.00 89.06 85 ASP A CA 1
ATOM 677 C C . ASP A 1 85 ? -8.239 7.732 -5.062 1.00 89.06 85 ASP A C 1
ATOM 679 O O . ASP A 1 85 ? -8.397 6.578 -4.667 1.00 89.06 85 ASP A O 1
ATOM 683 N N . TYR A 1 86 ? -9.208 8.417 -5.670 1.00 87.00 86 TYR A N 1
ATOM 684 C CA . TYR A 1 86 ? -10.569 7.903 -5.830 1.00 87.00 86 TYR A CA 1
ATOM 685 C C . TYR A 1 86 ? -11.063 8.065 -7.269 1.00 87.00 86 TYR A C 1
ATOM 687 O O . TYR A 1 86 ? -10.675 9.018 -7.941 1.00 87.00 86 TYR A O 1
ATOM 695 N N . PRO A 1 87 ? -11.996 7.225 -7.755 1.00 88.62 87 PRO A N 1
ATOM 696 C CA . PRO A 1 87 ? -12.565 7.390 -9.095 1.00 88.62 87 PRO A CA 1
ATOM 697 C C . PRO A 1 87 ? -13.169 8.781 -9.356 1.00 88.62 87 PRO A C 1
ATOM 699 O O . PRO A 1 87 ? -12.993 9.330 -10.441 1.00 88.62 87 PRO A O 1
ATOM 702 N N . GLY A 1 88 ? -13.844 9.369 -8.359 1.00 91.50 88 GLY A N 1
ATOM 703 C CA . GLY A 1 88 ? -14.446 10.708 -8.455 1.00 91.50 88 GLY A CA 1
ATOM 704 C C . GLY A 1 88 ? -13.474 11.870 -8.214 1.00 91.50 88 GLY A C 1
ATOM 705 O O . GLY A 1 88 ? -13.782 13.003 -8.569 1.00 91.50 88 GLY A O 1
ATOM 706 N N . ALA A 1 89 ? -12.302 11.595 -7.641 1.00 90.00 89 ALA A N 1
ATOM 707 C CA . ALA A 1 89 ? -11.258 12.576 -7.358 1.00 90.00 89 ALA A CA 1
ATOM 708 C C . ALA A 1 89 ? -9.873 11.920 -7.530 1.00 90.00 89 ALA A C 1
ATOM 710 O O . ALA A 1 89 ? -9.188 11.652 -6.541 1.00 90.00 89 ALA A O 1
ATOM 711 N N . PRO A 1 90 ? -9.487 11.572 -8.772 1.00 90.31 90 PRO A N 1
ATOM 712 C CA . PRO A 1 90 ? -8.262 10.825 -9.008 1.00 90.31 90 PRO A CA 1
ATOM 713 C C . PRO A 1 90 ? -7.039 11.733 -8.875 1.00 90.31 90 PRO A C 1
ATOM 715 O O . PRO A 1 90 ? -6.978 12.791 -9.503 1.00 90.31 90 PRO A O 1
ATOM 718 N N . ALA A 1 91 ? -6.034 11.268 -8.141 1.00 92.12 91 ALA A N 1
ATOM 719 C CA . ALA A 1 91 ? -4.746 11.920 -7.915 1.00 92.12 91 ALA A CA 1
ATOM 720 C C . ALA A 1 91 ? -3.802 11.737 -9.121 1.00 92.12 91 ALA A C 1
ATOM 722 O O . ALA A 1 91 ? -2.699 11.199 -9.001 1.00 92.12 91 ALA A O 1
ATOM 723 N N . ARG A 1 92 ? -4.278 12.106 -10.319 1.00 93.06 92 ARG A N 1
ATOM 724 C CA . ARG A 1 92 ? -3.654 11.767 -11.612 1.00 93.06 92 ARG A CA 1
ATOM 725 C C . ARG A 1 92 ? -2.191 12.192 -11.693 1.00 93.06 92 ARG A C 1
ATOM 727 O O . ARG A 1 92 ? -1.387 11.439 -12.225 1.00 93.06 92 ARG A O 1
ATOM 734 N N . GLU A 1 93 ? -1.862 13.359 -11.156 1.00 93.62 93 GLU A N 1
ATOM 735 C CA . GLU A 1 93 ? -0.519 13.937 -11.151 1.00 93.62 93 GLU A CA 1
ATOM 736 C C . GLU A 1 93 ? 0.496 13.146 -10.315 1.00 93.62 93 GLU A C 1
ATOM 738 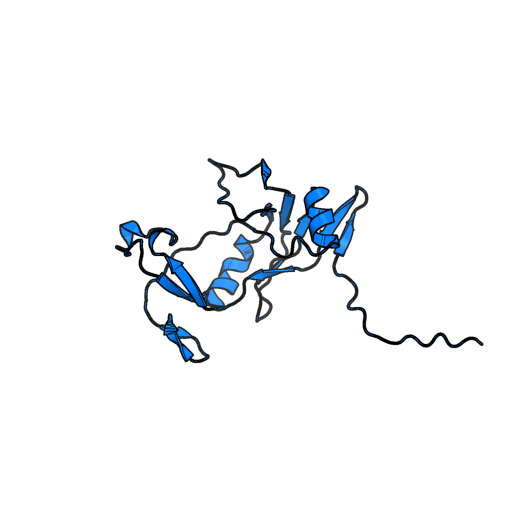O O . GLU A 1 93 ? 1.697 13.308 -10.505 1.00 93.62 93 GLU A O 1
ATOM 743 N N . TYR A 1 94 ? 0.029 12.292 -9.401 1.00 94.12 94 TYR A N 1
ATOM 744 C CA . TYR A 1 94 ? 0.891 11.477 -8.547 1.00 94.12 94 TYR A CA 1
ATOM 745 C C . TYR A 1 94 ? 0.959 10.017 -8.985 1.00 94.12 94 TYR A C 1
ATOM 747 O O . TYR A 1 94 ? 1.794 9.287 -8.457 1.00 94.12 94 TYR A O 1
ATOM 755 N N . ARG A 1 95 ? 0.112 9.574 -9.924 1.00 95.00 95 ARG A N 1
ATOM 756 C CA . ARG A 1 95 ? 0.110 8.194 -10.424 1.00 95.00 95 ARG A CA 1
ATOM 757 C C . ARG A 1 95 ? 1.311 7.968 -11.333 1.00 95.00 95 ARG A C 1
ATOM 759 O O . ARG A 1 95 ? 1.356 8.459 -12.456 1.00 95.00 95 ARG A O 1
ATOM 766 N N . VAL A 1 96 ? 2.253 7.173 -10.852 1.00 96.50 96 VAL A N 1
ATOM 767 C CA . VAL A 1 96 ? 3.524 6.883 -11.527 1.00 96.50 96 VAL A CA 1
ATOM 768 C C . VAL A 1 96 ? 3.640 5.432 -11.969 1.00 96.50 96 VAL A C 1
ATOM 770 O O . VAL A 1 96 ? 4.649 5.056 -12.553 1.00 96.50 96 VAL A O 1
ATOM 773 N N . GLY A 1 97 ? 2.629 4.606 -11.706 1.00 96.31 97 GLY A N 1
ATOM 774 C CA . GLY A 1 97 ? 2.678 3.187 -12.019 1.00 96.31 97 GLY A CA 1
ATOM 775 C C . GLY A 1 97 ? 1.417 2.427 -11.634 1.00 96.31 97 GLY A C 1
ATOM 776 O O . GLY A 1 97 ? 0.376 3.015 -11.328 1.00 96.31 97 GLY A O 1
ATOM 777 N N . THR A 1 98 ? 1.539 1.103 -11.592 1.00 97.06 98 THR A N 1
ATOM 778 C CA . THR A 1 98 ? 0.490 0.199 -11.112 1.00 97.06 98 THR A CA 1
ATOM 779 C C . THR A 1 98 ? 1.083 -1.025 -10.428 1.00 97.06 98 THR A C 1
ATOM 781 O O . THR A 1 98 ? 2.166 -1.483 -10.804 1.00 97.06 98 THR A O 1
ATOM 784 N N . THR A 1 99 ? 0.378 -1.562 -9.435 1.00 97.25 99 THR A N 1
ATOM 785 C CA . THR A 1 99 ? 0.680 -2.884 -8.893 1.00 97.25 99 THR A CA 1
ATOM 786 C C . THR A 1 99 ? 0.290 -3.964 -9.897 1.00 97.25 99 THR A C 1
ATOM 788 O O . THR A 1 99 ? -0.593 -3.787 -10.737 1.00 97.25 99 THR A O 1
ATOM 791 N N . HIS A 1 100 ? 0.970 -5.099 -9.831 1.00 97.50 100 HIS A N 1
ATOM 792 C CA . HIS A 1 100 ? 0.648 -6.271 -10.633 1.00 97.50 100 HIS A CA 1
ATOM 793 C C . HIS A 1 100 ? -0.547 -7.032 -10.029 1.00 97.50 100 HIS A C 1
ATOM 795 O O . HIS A 1 100 ? -1.162 -6.603 -9.052 1.00 97.50 100 HIS A O 1
ATOM 801 N N . ALA A 1 101 ? -0.909 -8.160 -10.642 1.00 97.19 101 ALA A N 1
ATOM 802 C CA . ALA A 1 101 ? -2.008 -9.028 -10.212 1.00 97.19 101 ALA A CA 1
ATOM 803 C C . ALA A 1 101 ? -1.527 -10.285 -9.459 1.00 97.19 101 ALA A C 1
ATOM 805 O O . ALA A 1 101 ? -2.184 -11.323 -9.510 1.00 97.19 101 ALA A O 1
ATOM 806 N N . ASN A 1 102 ? -0.360 -10.214 -8.814 1.00 97.31 102 ASN A N 1
ATOM 807 C CA . ASN A 1 102 ? 0.299 -11.328 -8.127 1.00 97.31 102 ASN A CA 1
ATOM 808 C C . ASN A 1 102 ? 0.552 -11.027 -6.641 1.00 97.31 102 ASN A C 1
ATOM 810 O O . ASN A 1 102 ? 1.537 -11.501 -6.078 1.00 97.31 102 ASN A O 1
ATOM 814 N N . GLY A 1 103 ? -0.322 -10.233 -6.015 1.00 96.94 103 GLY A N 1
ATOM 815 C CA . GLY A 1 103 ? -0.249 -9.959 -4.586 1.00 96.94 103 GLY A CA 1
ATOM 816 C C . GLY A 1 103 ? -0.242 -11.239 -3.742 1.00 96.94 103 GLY A C 1
ATOM 817 O O . GLY A 1 103 ? -0.949 -12.202 -4.043 1.00 96.94 103 GLY A O 1
ATOM 818 N N . GLU A 1 104 ? 0.523 -11.219 -2.653 1.00 97.94 104 GLU A N 1
ATOM 819 C CA . GLU A 1 104 ? 0.667 -12.320 -1.697 1.00 97.94 104 GLU A CA 1
ATOM 820 C C . GLU A 1 104 ? 0.847 -11.759 -0.276 1.00 97.94 104 GLU A C 1
ATOM 822 O O . GLU A 1 104 ? 1.358 -10.655 -0.100 1.00 97.94 104 GLU A O 1
ATOM 827 N N . PHE A 1 105 ? 0.464 -12.521 0.753 1.00 97.69 105 PHE A N 1
ATOM 828 C CA . PHE A 1 105 ? 0.959 -12.297 2.113 1.00 97.69 105 PHE A CA 1
ATOM 829 C C . PHE A 1 105 ? 1.921 -13.419 2.504 1.00 97.69 105 PHE A C 1
ATOM 831 O O . PHE A 1 105 ? 1.487 -14.548 2.742 1.00 97.69 105 PHE A O 1
ATOM 838 N N . ASP A 1 106 ? 3.209 -13.097 2.622 1.00 96.06 106 ASP A N 1
ATOM 839 C CA . ASP A 1 106 ? 4.300 -14.079 2.754 1.00 96.06 106 ASP A CA 1
ATOM 840 C C . ASP A 1 106 ? 4.537 -14.592 4.186 1.00 96.06 106 ASP A C 1
ATOM 842 O O . ASP A 1 106 ? 5.532 -15.255 4.474 1.00 96.06 106 ASP A O 1
ATOM 846 N N . GLY A 1 107 ? 3.625 -14.262 5.100 1.00 94.56 107 GLY A N 1
ATOM 847 C CA . GLY A 1 107 ? 3.753 -14.533 6.531 1.00 94.56 107 GLY A CA 1
ATOM 848 C C . GLY A 1 107 ? 4.253 -13.332 7.332 1.00 94.56 107 GLY A C 1
ATOM 849 O O . GLY A 1 107 ? 4.032 -13.296 8.536 1.00 94.56 107 GLY A O 1
ATOM 850 N N . THR A 1 108 ? 4.857 -12.334 6.680 1.00 94.75 108 THR A N 1
ATOM 851 C CA . THR A 1 108 ? 5.339 -11.100 7.325 1.00 94.75 108 THR A CA 1
ATOM 852 C C . THR A 1 108 ? 4.816 -9.852 6.614 1.00 94.75 108 THR A C 1
ATOM 854 O O . THR A 1 108 ? 4.309 -8.930 7.256 1.00 94.75 108 THR A O 1
ATOM 857 N N . TYR A 1 109 ? 4.920 -9.826 5.287 1.00 96.56 109 TYR A N 1
ATOM 858 C CA . TYR A 1 109 ? 4.569 -8.701 4.437 1.00 96.56 109 TYR A CA 1
ATOM 859 C C . TYR A 1 109 ? 3.432 -9.059 3.488 1.00 96.56 109 TYR A C 1
ATOM 861 O O . TYR A 1 109 ? 3.398 -10.141 2.902 1.00 96.56 109 TYR A O 1
ATOM 869 N N . LEU A 1 110 ? 2.553 -8.085 3.263 1.00 96.50 110 LEU A N 1
ATOM 870 C CA . LEU A 1 110 ? 1.781 -8.016 2.033 1.00 96.50 110 LEU A CA 1
ATOM 871 C C . LEU A 1 110 ? 2.728 -7.518 0.943 1.00 96.50 110 LEU A C 1
ATOM 873 O O . LEU A 1 110 ? 3.253 -6.403 1.031 1.00 96.50 110 LEU A O 1
ATOM 877 N N . VAL A 1 111 ? 2.965 -8.353 -0.059 1.00 96.81 111 VAL A N 1
ATOM 878 C CA . VAL A 1 111 ? 3.869 -8.089 -1.175 1.00 96.81 111 VAL A CA 1
ATOM 879 C C . VAL A 1 111 ? 3.107 -8.066 -2.491 1.00 96.81 111 VAL A C 1
ATOM 881 O O . VAL A 1 111 ? 2.077 -8.721 -2.632 1.00 96.81 111 VAL A O 1
ATOM 884 N N . ASN A 1 112 ? 3.617 -7.322 -3.467 1.00 97.31 112 ASN A N 1
ATOM 885 C CA . ASN A 1 112 ? 3.138 -7.368 -4.848 1.00 97.31 112 ASN A CA 1
ATOM 886 C C . ASN A 1 112 ? 4.263 -6.949 -5.803 1.00 97.31 112 ASN A C 1
ATOM 888 O O . ASN A 1 112 ? 5.191 -6.240 -5.398 1.00 97.31 112 ASN A O 1
ATOM 892 N N . GLY A 1 113 ? 4.174 -7.360 -7.063 1.00 97.12 113 GLY A N 1
ATOM 893 C CA . GLY A 1 113 ? 4.939 -6.735 -8.133 1.00 97.12 113 GLY A CA 1
ATOM 894 C C . GLY A 1 113 ? 4.365 -5.364 -8.500 1.00 97.12 113 GLY A C 1
ATOM 895 O O . GLY A 1 113 ? 3.237 -5.015 -8.135 1.00 97.12 113 GLY A O 1
ATOM 896 N N . MET A 1 114 ? 5.138 -4.551 -9.215 1.00 96.88 114 MET A N 1
ATOM 897 C CA . MET A 1 114 ? 4.663 -3.276 -9.757 1.00 96.88 114 MET A CA 1
ATOM 898 C C . MET A 1 114 ? 5.446 -2.833 -10.990 1.00 96.88 114 MET A C 1
ATOM 900 O O . MET A 1 114 ? 6.607 -3.188 -11.181 1.00 96.88 114 MET A O 1
ATOM 904 N N . SER A 1 115 ? 4.796 -2.016 -11.816 1.00 97.50 115 SER A N 1
ATOM 905 C CA . SER A 1 115 ? 5.426 -1.289 -12.921 1.00 97.50 115 SER A CA 1
ATOM 906 C C . SER A 1 115 ? 5.459 0.197 -12.595 1.00 97.50 115 SER A C 1
ATOM 908 O O . SER A 1 115 ? 4.418 0.743 -12.236 1.00 97.50 115 SER A O 1
ATOM 910 N N . ILE A 1 116 ? 6.596 0.858 -12.798 1.00 97.75 116 ILE A N 1
ATOM 911 C CA . ILE A 1 116 ? 6.755 2.313 -12.692 1.00 97.75 116 ILE A CA 1
ATOM 912 C C . ILE A 1 116 ? 7.033 2.878 -14.085 1.00 97.75 116 ILE A C 1
ATOM 914 O O . ILE A 1 116 ? 7.835 2.339 -14.848 1.00 97.75 116 ILE A O 1
ATOM 918 N N . TRP A 1 117 ? 6.322 3.941 -14.436 1.00 97.25 117 TRP A N 1
ATOM 919 C CA . TRP A 1 117 ? 6.277 4.522 -15.776 1.00 97.25 117 TRP A CA 1
ATOM 920 C C . TRP A 1 117 ? 6.887 5.920 -15.845 1.00 97.25 117 TRP A C 1
ATOM 922 O O . TRP A 1 117 ? 7.290 6.344 -16.923 1.00 97.25 117 TRP A O 1
ATOM 932 N N . ASP A 1 118 ? 6.912 6.642 -14.725 1.00 96.12 118 ASP A N 1
ATOM 933 C CA . ASP A 1 118 ? 7.406 8.016 -14.664 1.00 96.12 118 ASP A CA 1
ATOM 934 C C . ASP A 1 118 ? 8.921 8.063 -14.419 1.00 96.12 118 ASP A C 1
ATOM 936 O O . ASP A 1 118 ? 9.423 7.454 -13.475 1.00 96.12 118 ASP A O 1
ATOM 940 N N . ASN A 1 119 ? 9.649 8.821 -15.243 1.00 95.50 119 ASN A N 1
ATOM 941 C CA . ASN A 1 119 ? 11.110 8.902 -15.168 1.00 95.50 119 ASN A CA 1
ATOM 942 C C . ASN A 1 119 ? 11.610 9.529 -13.863 1.00 95.50 119 ASN A C 1
ATOM 944 O O . ASN A 1 119 ? 12.657 9.123 -13.365 1.00 95.50 119 ASN A O 1
ATOM 948 N N . SER A 1 120 ? 10.895 10.508 -13.302 1.00 94.38 120 SER A N 1
ATOM 949 C CA . SER A 1 120 ? 11.296 11.131 -12.038 1.00 94.38 120 SER A CA 1
ATOM 950 C C . SER A 1 120 ? 11.101 10.168 -10.869 1.00 94.38 120 SER A C 1
ATOM 952 O O . SER A 1 120 ? 11.964 10.089 -9.998 1.00 94.38 120 SER A O 1
ATOM 954 N N . ALA A 1 121 ? 10.022 9.382 -10.877 1.00 94.62 121 ALA A N 1
ATOM 955 C CA . ALA A 1 121 ? 9.825 8.312 -9.904 1.00 94.62 121 ALA A CA 1
ATOM 956 C C . ALA A 1 121 ? 10.877 7.203 -10.039 1.00 94.62 121 ALA A C 1
ATOM 958 O O . ALA A 1 121 ? 11.418 6.761 -9.030 1.00 94.62 121 ALA A O 1
ATOM 959 N N . ILE A 1 122 ? 11.199 6.778 -11.266 1.00 95.81 122 ILE A N 1
ATOM 960 C CA . ILE A 1 122 ? 12.266 5.799 -11.526 1.00 95.81 122 ILE A CA 1
ATOM 961 C C . ILE A 1 122 ? 13.600 6.316 -10.983 1.00 95.81 122 ILE A C 1
ATOM 963 O O . ILE A 1 122 ? 14.242 5.611 -10.210 1.00 95.81 122 ILE A O 1
ATOM 967 N N . ALA A 1 123 ? 13.972 7.556 -11.312 1.00 94.62 123 ALA A N 1
ATOM 968 C CA . ALA A 1 123 ? 15.202 8.164 -10.821 1.00 94.62 123 ALA A CA 1
ATOM 969 C C . ALA A 1 123 ? 15.240 8.190 -9.288 1.00 94.62 123 ALA A C 1
ATOM 971 O O . ALA A 1 123 ? 16.223 7.742 -8.713 1.00 94.62 123 ALA A O 1
ATOM 972 N N . GLY A 1 124 ? 14.155 8.610 -8.625 1.00 93.00 124 GLY A N 1
ATOM 973 C CA . GLY A 1 124 ? 14.066 8.600 -7.161 1.00 93.00 124 GLY A CA 1
ATOM 974 C C . GLY A 1 124 ? 14.215 7.204 -6.540 1.00 93.00 124 GLY A C 1
ATOM 975 O O . GLY A 1 124 ? 14.787 7.064 -5.462 1.00 93.00 124 GLY A O 1
ATOM 976 N N . ILE A 1 125 ? 13.728 6.155 -7.212 1.00 92.06 125 ILE A N 1
ATOM 977 C CA . ILE A 1 125 ? 13.887 4.755 -6.779 1.00 92.06 125 ILE A CA 1
ATOM 978 C C . ILE A 1 125 ? 15.333 4.271 -6.960 1.00 92.06 125 ILE A C 1
ATOM 980 O O . ILE A 1 125 ? 15.826 3.480 -6.150 1.00 92.06 125 ILE A O 1
ATOM 984 N N . GLU A 1 126 ? 16.002 4.695 -8.034 1.00 91.31 126 GLU A N 1
ATOM 985 C CA . GLU A 1 126 ? 17.398 4.349 -8.324 1.00 91.31 126 GLU A CA 1
ATOM 986 C C . GLU A 1 126 ? 18.386 5.110 -7.431 1.00 91.31 126 GLU A C 1
ATOM 988 O O . GLU A 1 126 ? 19.399 4.540 -7.029 1.00 91.31 126 GLU A O 1
ATOM 993 N N . THR A 1 127 ? 18.078 6.360 -7.073 1.00 91.75 127 THR A N 1
ATOM 994 C CA . THR A 1 127 ? 18.874 7.188 -6.149 1.00 91.75 127 THR A CA 1
ATOM 995 C C . THR A 1 127 ? 18.567 6.925 -4.678 1.00 91.75 127 THR A C 1
ATOM 997 O O . THR A 1 127 ? 19.226 7.502 -3.816 1.00 91.75 127 THR A O 1
ATOM 1000 N N . ASP A 1 128 ? 17.590 6.060 -4.381 1.00 87.00 128 ASP A N 1
ATOM 1001 C CA . ASP A 1 128 ? 17.133 5.734 -3.023 1.00 87.00 128 ASP A CA 1
ATOM 1002 C C . ASP A 1 128 ? 16.538 6.939 -2.254 1.00 87.00 128 ASP A C 1
ATOM 1004 O O . ASP A 1 128 ? 16.331 6.888 -1.040 1.00 87.00 128 ASP A O 1
ATOM 1008 N N . GLU A 1 129 ? 16.207 8.021 -2.968 1.00 88.25 129 GLU A N 1
ATOM 1009 C CA . GLU A 1 129 ? 15.464 9.174 -2.446 1.00 88.25 129 GLU A CA 1
ATOM 1010 C C . GLU A 1 129 ? 13.982 8.828 -2.232 1.00 88.25 129 GLU A C 1
ATOM 1012 O O . GLU A 1 129 ? 13.361 9.265 -1.262 1.00 88.25 129 GLU A O 1
ATOM 1017 N N . GLN A 1 130 ? 13.413 8.004 -3.117 1.00 85.56 130 GLN A N 1
ATOM 1018 C CA . GLN A 1 130 ? 12.040 7.516 -3.035 1.00 85.56 130 GLN A CA 1
ATOM 1019 C C . GLN A 1 130 ? 12.022 6.078 -2.507 1.00 85.56 130 GLN A C 1
ATOM 1021 O O . GLN A 1 130 ? 12.040 5.109 -3.267 1.00 85.56 130 GLN A O 1
ATOM 1026 N N . ARG A 1 131 ? 11.949 5.939 -1.180 1.00 83.50 131 ARG A N 1
ATOM 1027 C CA . ARG A 1 131 ? 11.885 4.628 -0.504 1.00 83.50 131 ARG A CA 1
ATOM 1028 C C . ARG A 1 131 ? 10.475 4.098 -0.289 1.00 83.50 131 ARG A C 1
ATOM 1030 O O . ARG A 1 131 ? 10.286 2.895 -0.132 1.00 83.50 131 ARG A O 1
ATOM 1037 N N . GLU A 1 132 ? 9.496 4.992 -0.270 1.00 79.06 132 GLU A N 1
ATOM 1038 C CA . GLU A 1 132 ? 8.104 4.661 0.011 1.00 79.06 132 GLU A CA 1
ATOM 1039 C C . GLU A 1 132 ? 7.233 5.053 -1.165 1.00 79.06 132 GLU A C 1
ATOM 1041 O O . GLU A 1 132 ? 7.364 6.140 -1.715 1.00 79.06 132 GLU A O 1
ATOM 1046 N N . ILE A 1 133 ? 6.323 4.178 -1.558 1.00 78.62 133 ILE A N 1
ATOM 1047 C CA . ILE A 1 133 ? 5.399 4.429 -2.653 1.00 78.62 133 ILE A CA 1
ATOM 1048 C C . ILE A 1 133 ? 4.013 4.020 -2.163 1.00 78.62 133 ILE A C 1
ATOM 1050 O O . ILE A 1 133 ? 3.871 3.004 -1.483 1.00 78.62 133 ILE A O 1
ATOM 1054 N N . SER A 1 134 ? 2.994 4.826 -2.460 1.00 83.69 134 SER A N 1
ATOM 1055 C CA . SER A 1 134 ? 1.636 4.576 -1.970 1.00 83.69 134 SER A CA 1
ATOM 1056 C C . SER A 1 134 ? 0.814 3.795 -2.988 1.00 83.69 134 SER A C 1
ATOM 1058 O O . SER A 1 134 ? 0.946 3.994 -4.193 1.00 83.69 134 SER A O 1
ATOM 1060 N N . SER A 1 135 ? -0.065 2.924 -2.499 1.00 78.50 135 SER A N 1
ATOM 1061 C CA . SER A 1 135 ? -1.064 2.224 -3.316 1.00 78.50 135 SER A CA 1
ATOM 1062 C C . SER A 1 135 ? -2.497 2.629 -2.952 1.00 78.50 135 SER A C 1
ATOM 1064 O O . SER A 1 135 ? -3.430 1.941 -3.330 1.00 78.50 135 SER A O 1
ATOM 1066 N N . SER A 1 136 ? -2.683 3.720 -2.194 1.00 76.31 136 SER A N 1
ATOM 1067 C CA . SER A 1 136 ? -3.994 4.305 -1.849 1.00 76.31 136 SER A CA 1
ATOM 1068 C C . SER A 1 136 ? -5.067 3.275 -1.451 1.00 76.31 136 SER A C 1
ATOM 1070 O O . SER A 1 136 ? -6.165 3.248 -2.003 1.00 76.31 136 SER A O 1
ATOM 1072 N N . TYR A 1 137 ? -4.739 2.412 -0.487 1.00 78.19 137 TYR A N 1
ATOM 1073 C CA . TYR A 1 137 ? -5.662 1.413 0.050 1.00 78.19 137 TYR A CA 1
ATOM 1074 C C . TYR A 1 137 ? -6.648 2.031 1.054 1.00 78.19 137 TYR A C 1
ATOM 1076 O O . TYR A 1 137 ? -6.375 3.062 1.669 1.00 78.19 137 TYR A O 1
ATOM 1084 N N . ALA A 1 138 ? -7.790 1.372 1.239 1.00 85.88 138 ALA A N 1
ATOM 1085 C CA . ALA A 1 138 ? -8.814 1.744 2.211 1.00 85.88 138 ALA A CA 1
ATOM 1086 C C . ALA A 1 138 ? -8.963 0.655 3.282 1.00 85.88 138 ALA A C 1
ATOM 1088 O O . ALA A 1 138 ? -8.627 -0.506 3.046 1.00 85.88 138 ALA A O 1
ATOM 1089 N N . TYR A 1 139 ? -9.488 1.030 4.447 1.00 91.69 139 TYR A N 1
ATOM 1090 C CA . TYR A 1 139 ? -9.800 0.108 5.536 1.00 91.69 139 TYR A CA 1
ATOM 1091 C C . TYR A 1 139 ? -11.061 0.559 6.280 1.00 91.69 139 TYR A C 1
ATOM 1093 O O . TYR A 1 139 ? -11.451 1.726 6.212 1.00 91.69 139 TYR A O 1
ATOM 1101 N N . VAL A 1 140 ? -11.692 -0.381 6.982 1.00 94.00 140 VAL A N 1
ATOM 1102 C CA . VAL A 1 140 ? -12.741 -0.100 7.968 1.00 94.00 140 VAL A CA 1
ATOM 1103 C C . VAL A 1 140 ? -12.093 -0.218 9.339 1.00 94.00 140 VAL A C 1
ATOM 1105 O O . VAL A 1 140 ? -11.448 -1.227 9.618 1.00 94.00 140 VAL A O 1
ATOM 1108 N N . ALA A 1 141 ? -12.210 0.820 10.163 1.00 94.88 141 ALA A N 1
ATOM 1109 C CA . ALA A 1 141 ? -11.628 0.810 11.497 1.00 94.88 141 ALA A CA 1
ATOM 1110 C C . ALA A 1 141 ? -12.466 -0.057 12.450 1.00 94.88 141 ALA A C 1
ATOM 1112 O O . ALA A 1 141 ? -13.676 0.144 12.572 1.00 94.88 141 ALA A O 1
ATOM 1113 N N . ASP A 1 142 ? -11.806 -0.988 13.137 1.00 95.75 142 ASP A N 1
ATOM 1114 C CA . ASP A 1 142 ? -12.327 -1.669 14.320 1.00 95.75 142 ASP A CA 1
ATOM 1115 C C . ASP A 1 142 ? -11.659 -1.038 15.546 1.00 95.75 142 ASP A C 1
ATOM 1117 O O . ASP A 1 142 ? -10.437 -1.068 15.680 1.00 95.75 142 ASP A O 1
ATOM 1121 N N . MET A 1 143 ? -12.463 -0.414 16.406 1.00 95.88 143 MET A N 1
ATOM 1122 C CA . MET A 1 143 ? -11.981 0.306 17.589 1.00 95.88 143 MET A CA 1
ATOM 1123 C C . MET A 1 143 ? -12.005 -0.567 18.853 1.00 95.88 143 MET A C 1
ATOM 1125 O O . MET A 1 143 ? -11.952 -0.034 19.963 1.00 95.88 143 MET A O 1
ATOM 1129 N N . THR A 1 144 ? -12.136 -1.890 18.704 1.00 96.06 144 THR A N 1
ATOM 1130 C CA . THR A 1 144 ? -12.059 -2.849 19.810 1.00 96.06 144 THR A CA 1
ATOM 1131 C C . THR A 1 144 ? -10.641 -2.844 20.395 1.00 96.06 144 THR A C 1
ATOM 1133 O O . THR A 1 144 ? -9.704 -3.200 19.681 1.00 96.06 144 THR A O 1
ATOM 1136 N N . PRO A 1 145 ? -10.457 -2.469 21.676 1.00 95.56 145 PRO A N 1
ATOM 1137 C CA . PRO A 1 145 ? -9.131 -2.434 22.285 1.00 95.56 145 PRO A CA 1
ATOM 1138 C C . PRO A 1 145 ? -8.510 -3.825 22.365 1.00 95.56 145 PRO A C 1
ATOM 1140 O O . PRO A 1 145 ? -9.204 -4.802 22.669 1.00 95.56 145 PRO A O 1
ATOM 1143 N N . GLY A 1 146 ? -7.197 -3.904 22.184 1.00 96.00 146 GLY A N 1
ATOM 1144 C CA . GLY A 1 146 ? -6.495 -5.176 22.210 1.00 96.00 146 GLY A CA 1
ATOM 1145 C C . GLY A 1 146 ? -5.024 -5.071 22.570 1.00 96.00 146 GLY A C 1
ATOM 1146 O O . GLY A 1 146 ? -4.499 -4.053 23.022 1.00 96.00 146 GLY A O 1
ATOM 1147 N N . THR A 1 147 ? -4.345 -6.201 22.440 1.00 97.06 147 THR A N 1
ATOM 1148 C CA . THR A 1 147 ? -2.895 -6.294 22.574 1.00 97.06 147 THR A CA 1
ATOM 1149 C C . THR A 1 147 ? -2.394 -7.215 21.480 1.00 97.06 147 THR A C 1
ATOM 1151 O O . THR A 1 147 ? -3.012 -8.244 21.195 1.00 97.06 147 THR A O 1
ATOM 1154 N N . THR A 1 148 ? -1.319 -6.817 20.814 1.00 94.12 148 THR A N 1
ATOM 1155 C CA . THR A 1 148 ? -0.6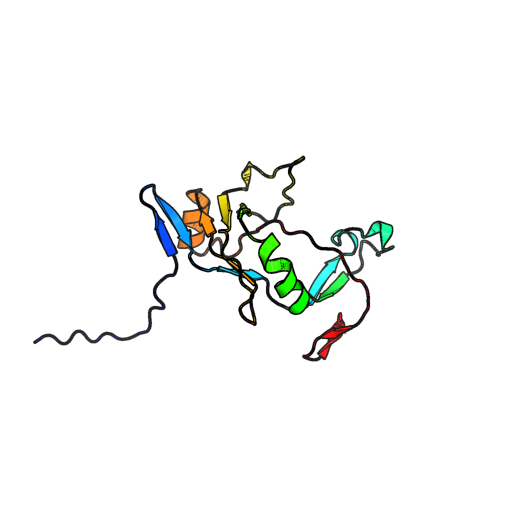90 -7.621 19.774 1.00 94.12 148 THR A CA 1
ATOM 1156 C C . THR A 1 148 ? -0.125 -8.919 20.366 1.00 94.12 148 THR A C 1
ATOM 1158 O O . THR A 1 148 ? 0.086 -9.014 21.580 1.00 94.12 148 THR A O 1
ATOM 1161 N N . PRO A 1 149 ? 0.175 -9.936 19.538 1.00 92.69 149 PRO A N 1
ATOM 1162 C CA . PRO A 1 149 ? 0.801 -11.171 20.017 1.00 92.69 149 PRO A CA 1
ATOM 1163 C C . PRO A 1 149 ? 2.128 -10.970 20.771 1.00 92.69 149 PRO A C 1
ATOM 1165 O O . PRO A 1 149 ? 2.493 -11.805 21.596 1.00 92.69 149 PRO A O 1
ATOM 1168 N N . ASP A 1 150 ? 2.845 -9.878 20.502 1.00 92.56 150 ASP A N 1
ATOM 1169 C CA . ASP A 1 150 ? 4.100 -9.483 21.152 1.00 92.56 150 ASP A CA 1
ATOM 1170 C C . ASP A 1 150 ? 3.925 -8.520 22.343 1.00 92.56 150 ASP A C 1
ATOM 1172 O O . ASP A 1 150 ? 4.914 -8.154 22.979 1.00 92.56 150 ASP A O 1
ATOM 1176 N N . GLY A 1 151 ? 2.688 -8.176 22.718 1.00 94.44 151 GLY A N 1
ATOM 1177 C CA . GLY A 1 151 ? 2.389 -7.447 23.955 1.00 94.44 151 GLY A CA 1
ATOM 1178 C C . GLY A 1 151 ? 2.195 -5.934 23.810 1.00 94.44 151 GLY A C 1
ATOM 1179 O O . GLY A 1 151 ? 2.087 -5.247 24.826 1.00 94.44 151 GLY A O 1
ATOM 1180 N N . GLU A 1 152 ? 2.142 -5.397 22.590 1.00 96.00 152 GLU A N 1
ATOM 1181 C CA . GLU A 1 152 ? 1.912 -3.973 22.332 1.00 96.00 152 GLU A CA 1
ATOM 1182 C C . GLU A 1 152 ? 0.403 -3.650 22.369 1.00 96.00 152 GLU A C 1
ATOM 1184 O O . GLU A 1 152 ? -0.383 -4.309 21.684 1.00 96.00 152 GLU A O 1
ATOM 1189 N N . PRO A 1 153 ? -0.055 -2.673 23.171 1.00 95.88 153 PRO A N 1
ATOM 1190 C CA . PRO A 1 153 ? -1.466 -2.301 23.216 1.00 95.88 153 PRO A CA 1
ATOM 1191 C C . PRO A 1 153 ? -1.885 -1.492 21.980 1.00 95.88 153 PRO A C 1
ATOM 1193 O O . PRO A 1 153 ? -1.127 -0.642 21.506 1.00 95.88 153 PRO A O 1
ATOM 1196 N N . TYR A 1 154 ? -3.120 -1.707 21.522 1.00 93.75 154 TYR A N 1
ATOM 1197 C CA . TYR A 1 154 ? -3.773 -0.917 20.475 1.00 93.75 154 TYR A CA 1
ATOM 1198 C C . TYR A 1 154 ? -5.216 -0.563 20.859 1.00 93.75 154 TYR A C 1
ATOM 1200 O O . TYR A 1 154 ? -5.915 -1.431 21.435 1.00 93.75 154 TYR A O 1
#

pLDDT: mean 90.46, std 13.04, range [37.84, 98.06]

Foldseek 3Di:
DDPDPDDDDDPPQQWDADPVGKIKRAKDFADFWDWDWDALCRAVCSVVVVGDRGDIDIATPDLVVLQVCQQVQAFFFKFLDPDAADPVRGPVVGGFWTWHRDWHRPVTGGMTIIIGHDPVSVVCVVVVVRPHIDRNDDDHDDRPWDAPPVGHTD

InterPro domains:
  IPR016913 Uncharacterised conserved protein UCP029215 [PF09979] (18-154)

Organism: NCBI:txid2517242

Sequence (154 aa):
MIITEMLAFDRASVRHFDKVGRLQIERSNLSKANVCGYFGHEIPGAEALGLDPQKLYQLYRDPDELRKAVSTFNNIPVLCRHKPDYPGAPAREYRVGTTHANGEFDGTYLVNGMSIWDNSAIAGIETDEQREISSSYAYVADMTPGTTPDGEPY

Radius of gyration: 19.0 Å; chains: 1; bounding box: 64×34×48 Å